Protein AF-A0A2G2DU56-F1 (afdb_monomer_lite)

Radius of gyration: 16.35 Å; chains: 1; bounding box: 42×26×46 Å

pLDDT: mean 90.59, std 5.83, range [60.22, 96.56]

Structure (mmCIF, N/CA/C/O backbone):
data_AF-A0A2G2DU56-F1
#
_entry.id   AF-A0A2G2DU56-F1
#
loop_
_atom_site.group_PDB
_atom_site.id
_atom_site.type_symbol
_atom_site.label_atom_id
_atom_site.label_alt_id
_atom_site.label_comp_id
_atom_site.label_asym_id
_atom_site.label_entity_id
_atom_site.label_seq_id
_atom_site.pdbx_PDB_ins_code
_atom_site.Cartn_x
_atom_site.Cartn_y
_atom_site.Cartn_z
_atom_site.occupancy
_atom_site.B_iso_or_equiv
_atom_site.auth_seq_id
_atom_site.auth_comp_id
_atom_site.auth_asym_id
_atom_site.auth_atom_id
_atom_site.pdbx_PDB_model_num
ATOM 1 N N . MET A 1 1 ? 5.662 -7.194 -0.596 1.00 60.22 1 MET A N 1
ATOM 2 C CA . MET A 1 1 ? 5.872 -5.749 -0.397 1.00 60.22 1 MET A CA 1
ATOM 3 C C . MET A 1 1 ? 5.052 -5.344 0.805 1.00 60.22 1 MET A C 1
ATOM 5 O O . MET A 1 1 ? 3.894 -5.734 0.885 1.00 60.22 1 MET A O 1
ATOM 9 N N . GLY A 1 2 ? 5.677 -4.682 1.765 1.00 66.31 2 GLY A N 1
ATOM 10 C CA . GLY A 1 2 ? 5.057 -4.193 2.993 1.00 66.31 2 GLY A CA 1
ATOM 11 C C . GLY A 1 2 ? 6.138 -3.700 3.949 1.00 66.31 2 GLY A C 1
ATOM 12 O O . GLY A 1 2 ? 7.321 -3.703 3.609 1.00 66.31 2 GLY A O 1
ATOM 13 N N . THR A 1 3 ? 5.773 -3.318 5.166 1.00 78.62 3 THR A N 1
ATOM 14 C CA . THR A 1 3 ? 6.715 -2.766 6.158 1.00 78.62 3 THR A CA 1
ATOM 15 C C . THR A 1 3 ? 8.018 -3.548 6.294 1.00 78.62 3 THR A C 1
ATOM 17 O O . THR A 1 3 ? 9.087 -2.957 6.367 1.00 78.62 3 THR A O 1
ATOM 20 N N . SER A 1 4 ? 7.956 -4.883 6.304 1.00 79.31 4 SER A N 1
ATOM 21 C CA . SER A 1 4 ? 9.130 -5.748 6.462 1.00 79.31 4 SER A CA 1
ATOM 22 C C . SER A 1 4 ? 10.143 -5.590 5.327 1.00 79.31 4 SER A C 1
ATOM 24 O O . SER A 1 4 ? 11.346 -5.609 5.587 1.00 79.31 4 SER A O 1
ATOM 26 N N . THR A 1 5 ? 9.688 -5.371 4.089 1.00 80.31 5 THR A N 1
ATOM 27 C CA . THR A 1 5 ? 10.582 -5.121 2.951 1.00 80.31 5 THR A CA 1
ATOM 28 C C . THR A 1 5 ? 11.218 -3.739 3.039 1.00 80.31 5 THR A C 1
ATOM 30 O O . THR A 1 5 ? 12.420 -3.624 2.815 1.00 80.31 5 THR A O 1
ATOM 33 N N . HIS A 1 6 ? 10.466 -2.715 3.455 1.00 83.19 6 HIS A N 1
ATOM 34 C CA . HIS A 1 6 ? 11.000 -1.356 3.624 1.00 83.19 6 HIS A CA 1
ATOM 35 C C . HIS A 1 6 ? 11.953 -1.242 4.820 1.00 83.19 6 HIS A C 1
ATOM 37 O O . HIS A 1 6 ? 13.003 -0.618 4.718 1.00 83.19 6 HIS A O 1
ATOM 43 N N . VAL A 1 7 ? 11.651 -1.908 5.938 1.00 83.19 7 VAL A N 1
ATOM 44 C CA . VAL A 1 7 ? 12.548 -1.975 7.102 1.00 83.19 7 VAL A CA 1
ATOM 45 C C . VAL A 1 7 ? 13.827 -2.722 6.741 1.00 83.19 7 VAL A C 1
ATOM 47 O O . VAL A 1 7 ? 14.916 -2.227 7.014 1.00 83.19 7 VAL A O 1
ATOM 50 N N . SER A 1 8 ? 13.719 -3.882 6.082 1.00 86.38 8 SER A N 1
ATOM 51 C CA . SER A 1 8 ? 14.896 -4.619 5.609 1.00 86.38 8 SER A CA 1
ATOM 52 C C . SER A 1 8 ? 15.743 -3.767 4.664 1.00 86.38 8 SER A C 1
ATOM 54 O O . SER A 1 8 ? 16.969 -3.785 4.760 1.00 86.38 8 SER A O 1
ATOM 56 N N . TRP A 1 9 ? 15.106 -3.001 3.778 1.00 86.62 9 TRP A N 1
ATOM 57 C CA . TRP A 1 9 ? 15.800 -2.085 2.885 1.00 86.62 9 TRP A CA 1
ATOM 58 C C . TRP A 1 9 ? 16.533 -0.979 3.647 1.00 86.62 9 TRP A C 1
ATOM 60 O O . TRP A 1 9 ? 17.735 -0.805 3.450 1.00 86.62 9 TRP A O 1
ATOM 70 N N . ALA A 1 10 ? 15.842 -0.275 4.545 1.00 86.19 10 ALA A N 1
ATOM 71 C CA . ALA A 1 10 ? 16.413 0.814 5.329 1.00 86.19 10 ALA A CA 1
ATOM 72 C C . ALA A 1 10 ? 17.589 0.339 6.198 1.00 86.19 10 ALA A C 1
ATOM 74 O O . ALA A 1 10 ? 18.592 1.039 6.312 1.00 86.19 10 ALA A O 1
ATOM 75 N N . VAL A 1 11 ? 17.510 -0.874 6.755 1.00 89.12 11 VAL A N 1
ATOM 76 C CA . VAL A 1 11 ? 18.605 -1.489 7.523 1.00 89.12 11 VAL A CA 1
ATOM 77 C C . VAL A 1 11 ? 19.813 -1.808 6.637 1.00 89.12 11 VAL A C 1
ATOM 79 O O . VAL A 1 11 ? 20.947 -1.598 7.058 1.00 89.12 11 VAL A O 1
ATOM 82 N N . GLN A 1 12 ? 19.597 -2.310 5.418 1.00 90.38 12 GLN A N 1
ATOM 83 C CA . GLN A 1 12 ? 20.685 -2.728 4.526 1.00 90.38 12 GLN A CA 1
ATOM 84 C C . GLN A 1 12 ? 21.332 -1.569 3.758 1.00 90.38 12 GLN A C 1
ATOM 86 O O . GLN A 1 12 ? 22.527 -1.610 3.468 1.00 90.38 12 GLN A O 1
ATOM 91 N N . ASN A 1 13 ? 20.550 -0.554 3.392 1.00 89.75 13 ASN A N 1
ATOM 92 C CA . ASN A 1 13 ? 20.958 0.482 2.440 1.00 89.75 13 ASN A CA 1
ATOM 93 C C . ASN A 1 13 ? 20.898 1.906 3.004 1.00 89.75 13 ASN A C 1
ATOM 95 O O . ASN A 1 13 ? 21.413 2.820 2.356 1.00 89.75 13 ASN A O 1
ATOM 99 N N . GLY A 1 14 ? 20.313 2.094 4.188 1.00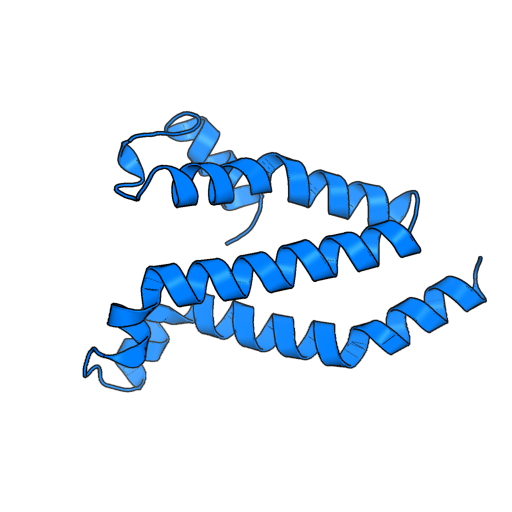 88.44 14 GLY A N 1
ATOM 100 C CA . GLY A 1 14 ? 20.034 3.402 4.773 1.00 88.44 14 GLY A CA 1
ATOM 101 C C . GLY A 1 14 ? 18.694 3.986 4.320 1.00 88.44 14 GLY A C 1
ATOM 102 O O . GLY A 1 14 ? 18.136 3.607 3.289 1.00 88.44 14 GLY A O 1
ATOM 103 N N . PHE A 1 15 ? 18.181 4.925 5.114 1.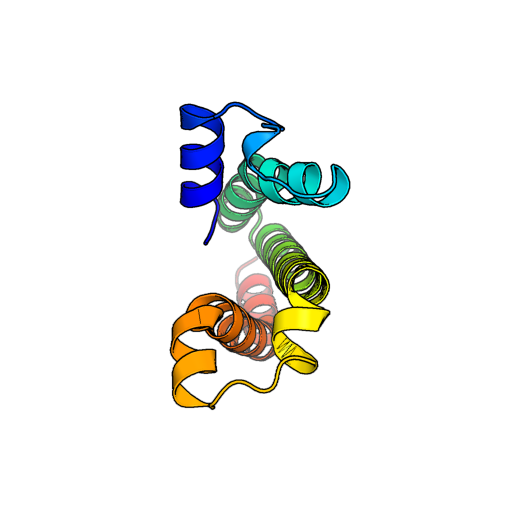00 90.12 15 PHE A N 1
ATOM 104 C CA . PHE A 1 15 ? 16.996 5.719 4.783 1.00 90.12 15 PHE A CA 1
ATOM 105 C C . PHE A 1 15 ? 17.326 6.688 3.638 1.00 90.12 15 PHE A C 1
ATOM 107 O O . PHE A 1 15 ? 18.409 7.275 3.625 1.00 90.12 15 PHE A O 1
ATOM 114 N N . LEU A 1 16 ? 16.413 6.853 2.684 1.00 88.56 16 LEU A N 1
ATOM 115 C CA . LEU A 1 16 ? 16.565 7.642 1.459 1.00 88.56 16 LEU A CA 1
ATOM 116 C C . LEU A 1 16 ? 17.830 7.285 0.672 1.00 88.56 16 LEU A C 1
ATOM 118 O O . LEU A 1 16 ? 18.511 8.150 0.127 1.00 88.56 16 LEU A O 1
ATOM 122 N N . SER A 1 17 ? 18.139 5.991 0.597 1.00 89.12 17 SER A N 1
ATOM 123 C CA . SER A 1 17 ? 19.296 5.508 -0.149 1.00 89.12 17 SER A CA 1
ATOM 124 C C . SER A 1 17 ? 19.164 5.787 -1.647 1.00 89.12 17 SER A C 1
ATOM 126 O O . SER A 1 17 ? 18.200 5.349 -2.275 1.00 89.12 17 SER A O 1
ATOM 128 N N . GLU A 1 18 ? 20.175 6.412 -2.256 1.00 86.62 18 GLU A N 1
ATOM 129 C CA . GLU A 1 18 ? 20.247 6.632 -3.714 1.00 86.62 18 GLU A CA 1
ATOM 130 C C . GLU A 1 18 ? 20.174 5.321 -4.521 1.00 86.62 18 GLU A C 1
ATOM 132 O O . GLU A 1 18 ? 19.803 5.315 -5.693 1.00 86.62 18 GLU A O 1
ATOM 137 N N . LYS A 1 19 ? 20.443 4.179 -3.873 1.00 87.06 19 LYS A N 1
ATOM 138 C CA . LYS A 1 19 ? 20.310 2.835 -4.452 1.00 87.06 19 LYS A CA 1
ATOM 139 C C . LYS A 1 19 ? 18.885 2.460 -4.859 1.00 87.06 19 LYS A C 1
ATOM 141 O O . LYS A 1 19 ? 18.724 1.484 -5.585 1.00 87.06 19 LYS A O 1
ATOM 146 N N . TYR A 1 20 ? 17.866 3.199 -4.412 1.00 82.38 20 TYR A N 1
ATOM 147 C CA . TYR A 1 20 ? 16.498 3.021 -4.905 1.00 82.38 20 TYR A CA 1
ATOM 148 C C . TYR A 1 20 ? 16.383 3.315 -6.406 1.00 82.38 20 TYR A C 1
ATOM 150 O O . TYR A 1 20 ? 15.464 2.808 -7.041 1.00 82.38 20 TYR A O 1
ATOM 158 N N . ASN A 1 21 ? 17.300 4.121 -6.964 1.00 88.00 21 ASN A N 1
ATOM 159 C CA . ASN A 1 21 ? 17.279 4.562 -8.359 1.00 88.00 21 ASN A CA 1
ATOM 160 C C . ASN A 1 21 ? 15.905 5.121 -8.781 1.00 88.00 21 ASN A C 1
ATOM 162 O O . ASN A 1 21 ? 15.404 4.851 -9.871 1.00 88.00 21 ASN A O 1
ATOM 166 N N . ALA A 1 22 ? 15.275 5.864 -7.870 1.00 87.75 22 ALA A N 1
ATOM 167 C CA . ALA A 1 22 ? 13.937 6.414 -8.018 1.00 87.75 22 ALA A CA 1
ATOM 168 C C . ALA A 1 22 ? 13.940 7.906 -7.647 1.00 87.75 22 ALA A C 1
ATOM 170 O O . ALA A 1 22 ? 14.828 8.358 -6.919 1.00 87.75 22 ALA A O 1
ATOM 171 N N . PRO A 1 23 ? 12.950 8.690 -8.107 1.00 90.56 23 PRO A N 1
ATOM 172 C CA . PRO A 1 23 ? 12.798 10.074 -7.677 1.00 90.56 23 PRO A CA 1
ATOM 173 C C . PRO A 1 23 ? 12.643 10.185 -6.154 1.00 90.56 23 PRO A C 1
ATOM 175 O O . PRO A 1 23 ? 12.038 9.323 -5.512 1.00 90.56 23 PRO A O 1
ATOM 178 N N . LEU A 1 24 ? 13.111 11.299 -5.579 1.00 89.94 24 LEU A N 1
ATOM 179 C CA . LEU A 1 24 ? 13.067 11.547 -4.132 1.00 89.94 24 LEU A CA 1
ATOM 180 C C . LEU A 1 24 ? 11.656 11.394 -3.536 1.00 89.94 24 LEU A C 1
ATOM 182 O O . LEU A 1 24 ? 11.511 10.900 -2.421 1.00 89.94 24 LEU A O 1
ATOM 186 N N . SER A 1 25 ? 10.615 11.785 -4.278 1.00 89.19 25 SER A N 1
ATOM 187 C CA . SER A 1 25 ? 9.214 11.630 -3.862 1.00 89.19 25 SER A CA 1
ATOM 188 C C . SER A 1 25 ? 8.844 10.183 -3.545 1.00 89.19 25 SER A C 1
ATOM 190 O O . SER A 1 25 ? 8.098 9.931 -2.602 1.00 89.19 25 SER A O 1
ATOM 192 N N . ASN A 1 26 ? 9.381 9.238 -4.312 1.00 90.56 26 ASN A N 1
ATOM 193 C CA . ASN A 1 26 ? 9.046 7.823 -4.209 1.00 90.56 26 ASN A CA 1
ATOM 194 C C . ASN A 1 26 ? 9.840 7.175 -3.085 1.00 90.56 26 ASN A C 1
ATOM 196 O O . ASN A 1 26 ? 9.289 6.427 -2.286 1.00 90.56 26 ASN A O 1
ATOM 200 N N . MET A 1 27 ? 11.111 7.559 -2.957 1.00 91.25 27 MET A N 1
ATOM 201 C CA . MET A 1 27 ? 11.950 7.168 -1.828 1.00 91.25 27 MET A CA 1
ATOM 202 C C . MET A 1 27 ? 11.323 7.611 -0.503 1.00 91.25 27 MET A C 1
ATOM 204 O O . MET A 1 27 ? 11.181 6.802 0.408 1.00 91.25 27 MET A O 1
ATOM 208 N N . LEU A 1 28 ? 10.878 8.872 -0.417 1.00 92.88 28 LEU A N 1
ATOM 209 C CA . LEU A 1 28 ? 10.173 9.401 0.755 1.00 92.88 28 LEU A CA 1
ATOM 210 C C . LEU A 1 28 ? 8.885 8.633 1.042 1.00 92.88 28 LEU A C 1
ATOM 212 O O . LEU A 1 28 ? 8.608 8.325 2.200 1.00 92.88 28 LEU A O 1
ATOM 216 N N . PHE A 1 29 ? 8.104 8.324 0.006 1.00 92.62 29 PHE A N 1
ATOM 217 C CA . PHE A 1 29 ? 6.878 7.556 0.163 1.00 92.62 29 PHE A CA 1
ATOM 218 C C . PHE A 1 29 ? 7.160 6.156 0.724 1.00 92.62 29 PHE A C 1
ATOM 220 O O . PHE A 1 29 ? 6.644 5.818 1.790 1.00 92.62 29 PHE A O 1
ATOM 227 N N . TRP A 1 30 ? 8.022 5.375 0.073 1.00 92.06 30 TRP A N 1
ATOM 228 C CA . TRP A 1 30 ? 8.350 4.007 0.486 1.00 92.06 30 TRP A CA 1
ATOM 229 C C . TRP A 1 30 ? 8.944 3.938 1.886 1.00 92.06 30 TRP A C 1
ATOM 231 O O . TRP A 1 30 ? 8.545 3.107 2.700 1.00 92.06 30 TRP A O 1
ATOM 241 N N . ASP A 1 31 ? 9.853 4.848 2.206 1.00 92.69 31 ASP A N 1
ATOM 242 C CA . ASP A 1 31 ? 10.466 4.873 3.521 1.00 92.69 31 ASP A CA 1
ATOM 243 C C . ASP A 1 31 ? 9.487 5.349 4.605 1.00 92.69 31 ASP A C 1
ATOM 245 O O . ASP A 1 31 ? 9.551 4.869 5.738 1.00 92.69 31 ASP A O 1
ATOM 249 N N . SER A 1 32 ? 8.508 6.204 4.285 1.00 93.69 32 SER A N 1
ATOM 250 C CA . SER A 1 32 ? 7.451 6.579 5.239 1.00 93.69 32 SER A CA 1
ATOM 251 C C . SER A 1 32 ? 6.586 5.388 5.678 1.00 93.69 32 SER A C 1
ATOM 253 O O . SER A 1 32 ? 6.123 5.357 6.824 1.00 93.69 32 SER A O 1
ATOM 255 N N . LEU A 1 33 ? 6.427 4.366 4.826 1.00 93.19 33 LEU A N 1
ATOM 256 C CA . LEU A 1 33 ? 5.665 3.151 5.146 1.00 93.19 33 LEU A CA 1
ATOM 257 C C . LEU A 1 33 ? 6.292 2.350 6.294 1.00 93.19 33 LEU A C 1
ATOM 259 O O . LEU A 1 33 ? 5.572 1.671 7.025 1.00 93.19 33 LEU A O 1
ATOM 263 N N . THR A 1 34 ? 7.601 2.501 6.541 1.00 92.56 34 THR A N 1
ATOM 264 C CA . THR A 1 34 ? 8.266 1.903 7.716 1.00 92.56 34 THR A CA 1
ATOM 265 C C . THR A 1 34 ? 7.673 2.379 9.044 1.00 92.56 34 THR A C 1
ATOM 267 O O . THR A 1 34 ? 7.739 1.653 10.034 1.00 92.56 34 THR A O 1
ATOM 270 N N . PHE A 1 35 ? 7.049 3.561 9.062 1.00 93.50 35 PHE A N 1
ATOM 271 C CA . PHE A 1 35 ? 6.397 4.137 10.238 1.00 93.50 35 PHE A CA 1
ATOM 272 C C . PHE A 1 35 ? 4.871 4.068 10.160 1.00 93.50 35 PHE A C 1
ATOM 274 O O . PHE A 1 35 ? 4.216 3.786 11.166 1.00 93.50 35 PHE A O 1
ATOM 281 N N . LEU A 1 36 ? 4.297 4.322 8.980 1.00 94.50 36 LEU A N 1
ATOM 282 C CA . LEU A 1 36 ? 2.846 4.371 8.798 1.00 94.50 36 LEU A CA 1
ATOM 283 C C . LEU A 1 36 ? 2.190 3.002 8.994 1.00 94.50 36 LEU A C 1
ATOM 285 O O . LEU A 1 36 ? 1.146 2.924 9.644 1.00 94.50 36 LEU A O 1
ATOM 289 N N . ASP A 1 37 ? 2.808 1.926 8.505 1.00 93.44 37 ASP A N 1
ATOM 290 C CA . ASP A 1 37 ? 2.225 0.592 8.622 1.00 93.44 37 ASP A CA 1
ATOM 291 C C . ASP A 1 37 ? 2.197 0.081 10.076 1.00 93.44 37 ASP A C 1
ATOM 293 O O . ASP A 1 37 ? 1.125 -0.349 10.520 1.00 93.44 37 ASP A O 1
ATOM 297 N N . PRO A 1 38 ? 3.289 0.149 10.880 1.00 93.94 38 PRO A N 1
ATOM 298 C CA . PRO A 1 38 ? 3.215 -0.212 12.295 1.00 93.94 38 PRO A CA 1
ATOM 299 C C . PRO A 1 38 ? 2.234 0.663 13.064 1.00 93.94 38 PRO A C 1
ATOM 301 O O . PRO A 1 38 ? 1.522 0.164 13.932 1.00 93.94 38 PRO A O 1
ATOM 304 N N . LEU A 1 39 ? 2.157 1.957 12.738 1.00 95.31 39 LEU A N 1
ATOM 305 C CA . LEU A 1 39 ? 1.194 2.860 13.357 1.00 95.31 39 LEU A CA 1
ATOM 306 C C . LEU A 1 39 ? -0.246 2.417 13.070 1.00 95.31 39 LEU A C 1
ATOM 308 O O . LEU A 1 39 ? -1.061 2.355 13.992 1.00 95.31 39 LEU A O 1
ATOM 312 N N . ALA A 1 40 ? -0.560 2.068 11.821 1.00 95.44 40 ALA A N 1
ATOM 313 C CA . ALA A 1 40 ? -1.866 1.537 11.450 1.00 95.44 40 ALA A CA 1
ATOM 314 C C . ALA A 1 40 ? -2.163 0.215 12.167 1.00 95.44 40 ALA A C 1
ATOM 316 O O . ALA A 1 40 ? -3.245 0.064 12.735 1.00 95.44 40 ALA A O 1
ATOM 317 N N . ALA A 1 41 ? -1.189 -0.696 12.232 1.00 94.75 41 ALA A N 1
ATOM 318 C CA . ALA A 1 41 ? -1.312 -1.953 12.963 1.00 94.75 41 ALA A CA 1
ATOM 319 C C . ALA A 1 41 ? -1.590 -1.729 14.459 1.00 94.75 41 ALA A C 1
ATOM 321 O O . ALA A 1 41 ? -2.524 -2.310 15.002 1.00 94.75 41 ALA A O 1
ATOM 322 N N . ILE A 1 42 ? -0.850 -0.836 15.121 1.00 96.38 42 ILE A N 1
ATOM 323 C CA . ILE A 1 42 ? -1.068 -0.476 16.531 1.00 96.38 42 ILE A CA 1
ATOM 324 C C . ILE A 1 42 ? -2.467 0.125 16.725 1.00 96.38 42 ILE A C 1
ATOM 326 O O . ILE A 1 42 ? -3.185 -0.240 17.660 1.00 96.38 42 ILE A O 1
ATOM 330 N N . LEU A 1 43 ? -2.892 1.023 15.832 1.00 95.81 43 LEU A N 1
ATOM 331 C CA . LEU A 1 43 ? -4.213 1.645 15.901 1.00 95.81 43 LEU A CA 1
ATOM 332 C C . LEU A 1 43 ? -5.351 0.646 15.688 1.00 95.81 43 LEU A C 1
ATOM 334 O O . LEU A 1 43 ? -6.410 0.842 16.277 1.00 95.81 43 LEU A O 1
ATOM 338 N N . LEU A 1 44 ? -5.160 -0.430 14.920 1.00 94.81 44 LEU A N 1
ATOM 339 C CA . LEU A 1 44 ? -6.171 -1.486 14.793 1.00 94.81 44 LEU A CA 1
ATOM 340 C C . LEU A 1 44 ? -6.496 -2.141 16.142 1.00 94.81 44 LEU A C 1
ATOM 342 O O . LEU A 1 44 ? -7.653 -2.487 16.369 1.00 94.81 44 LEU A O 1
ATOM 346 N N . PHE A 1 45 ? -5.521 -2.250 17.050 1.00 94.44 45 PHE A N 1
ATOM 347 C CA . PHE A 1 45 ? -5.736 -2.788 18.396 1.00 94.44 45 PHE A CA 1
ATOM 348 C C . PHE A 1 45 ? -6.238 -1.732 19.384 1.00 94.44 45 PHE A C 1
ATOM 350 O O . PHE A 1 45 ? -7.159 -1.995 20.151 1.00 94.44 45 PHE A O 1
ATOM 357 N N . LEU A 1 46 ? -5.644 -0.533 19.378 1.00 95.94 46 LEU A N 1
ATOM 358 C CA . LEU A 1 46 ? -5.938 0.493 20.387 1.00 95.94 46 LEU A CA 1
ATOM 359 C C . LEU A 1 46 ?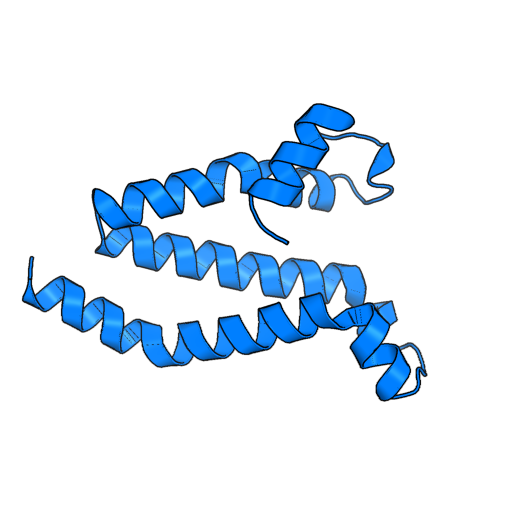 -7.187 1.323 20.070 1.00 95.94 46 LEU A C 1
ATOM 361 O O . LEU A 1 46 ? -7.901 1.750 20.976 1.00 95.94 46 LEU A O 1
ATOM 365 N N . ARG A 1 47 ? -7.427 1.616 18.789 1.00 94.56 47 ARG A N 1
ATOM 366 C CA . ARG A 1 47 ? -8.538 2.447 18.296 1.00 94.56 47 ARG A CA 1
ATOM 367 C C . ARG A 1 47 ? -9.047 1.890 16.961 1.00 94.56 47 ARG A C 1
ATOM 369 O O . ARG A 1 47 ? -8.823 2.519 15.922 1.00 94.56 47 ARG A O 1
ATOM 376 N N . PRO A 1 48 ? -9.764 0.748 16.968 1.00 92.50 48 PRO A N 1
ATOM 377 C CA . PRO A 1 48 ? -10.048 -0.044 15.767 1.00 92.50 48 PRO A CA 1
ATOM 378 C C . PRO A 1 48 ? -10.640 0.755 14.604 1.00 92.50 48 PRO A C 1
ATOM 380 O O . PRO A 1 48 ? -10.243 0.580 13.456 1.00 92.50 48 PRO A O 1
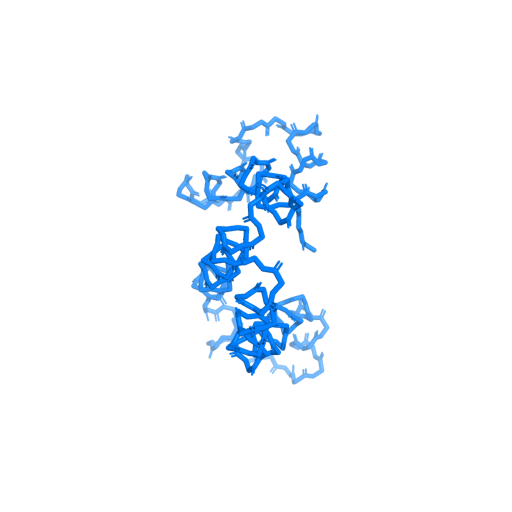ATOM 383 N N . LYS A 1 49 ? -11.551 1.694 14.893 1.00 94.25 49 LYS A N 1
ATOM 384 C CA . LYS A 1 49 ? -12.157 2.568 13.879 1.00 94.25 49 LYS A CA 1
ATOM 385 C C . LYS A 1 49 ? -11.120 3.437 13.164 1.00 94.25 49 LYS A C 1
ATOM 387 O O . LYS A 1 49 ? -11.126 3.518 11.940 1.00 94.25 49 LYS A O 1
ATOM 392 N N . THR A 1 50 ? -10.234 4.077 13.924 1.00 94.62 50 THR A N 1
ATOM 393 C CA . THR A 1 50 ? -9.145 4.896 13.380 1.00 94.62 50 THR A CA 1
ATOM 394 C C . THR A 1 50 ? -8.126 4.027 12.653 1.00 94.62 50 THR A C 1
ATOM 396 O O . THR A 1 50 ? -7.706 4.399 11.563 1.00 94.62 50 THR A O 1
ATOM 399 N N . GLY A 1 51 ? -7.784 2.862 13.212 1.00 94.88 51 GLY A N 1
ATOM 400 C CA . GLY A 1 51 ? -6.888 1.896 12.576 1.00 94.88 51 GLY A CA 1
ATOM 401 C C . GLY A 1 51 ? -7.385 1.476 11.197 1.00 94.88 51 GLY A C 1
ATOM 402 O O . GLY A 1 51 ? -6.672 1.649 10.219 1.00 94.88 51 GLY A O 1
ATOM 403 N N . VAL A 1 52 ? -8.645 1.041 11.089 1.00 94.75 52 VAL A N 1
ATOM 404 C CA . VAL A 1 52 ? -9.243 0.609 9.814 1.00 94.75 52 VAL A CA 1
ATOM 405 C C . VAL A 1 52 ? -9.283 1.737 8.779 1.00 94.75 52 VAL A C 1
ATOM 407 O O . VAL A 1 52 ? -9.018 1.495 7.602 1.00 94.75 52 VAL A O 1
ATOM 410 N N . ILE A 1 53 ? -9.587 2.970 9.194 1.00 95.50 53 ILE A N 1
ATOM 411 C CA . ILE A 1 53 ? -9.568 4.130 8.290 1.00 95.50 53 ILE A CA 1
ATOM 412 C C . ILE A 1 53 ? -8.142 4.416 7.805 1.00 95.50 53 ILE A C 1
ATOM 414 O O . ILE A 1 53 ? -7.943 4.607 6.608 1.00 95.50 53 ILE A O 1
ATOM 418 N N . LEU A 1 54 ? -7.152 4.417 8.702 1.00 95.75 54 LEU A N 1
ATOM 419 C CA . LEU A 1 54 ? -5.759 4.667 8.331 1.00 95.75 54 LEU A CA 1
ATOM 420 C C . LEU A 1 54 ? -5.215 3.570 7.409 1.00 95.75 54 LEU A C 1
ATOM 422 O O . LEU A 1 54 ? -4.601 3.889 6.396 1.00 95.75 54 LEU A O 1
ATOM 426 N N . THR A 1 55 ? -5.493 2.297 7.704 1.00 95.19 55 THR A N 1
ATOM 427 C CA . THR A 1 55 ? -5.124 1.169 6.837 1.00 95.19 55 THR A CA 1
ATOM 428 C C . THR A 1 55 ? -5.712 1.325 5.438 1.00 95.19 55 THR A C 1
ATOM 430 O O . THR A 1 55 ? -5.003 1.108 4.460 1.00 95.19 55 THR A O 1
ATOM 433 N N . LEU A 1 56 ? -6.981 1.737 5.320 1.00 96.06 56 LEU A N 1
ATOM 434 C CA . LEU A 1 56 ? -7.591 1.994 4.015 1.00 96.06 56 LEU A CA 1
ATOM 435 C C . LEU A 1 56 ? -6.864 3.116 3.262 1.00 96.06 56 LEU A C 1
ATOM 437 O O . LEU A 1 56 ? -6.613 2.977 2.069 1.00 96.06 56 LEU A O 1
ATOM 441 N N . ILE A 1 57 ? -6.532 4.214 3.945 1.00 96.56 57 ILE A N 1
ATOM 442 C CA . ILE A 1 57 ? -5.823 5.345 3.334 1.00 96.56 57 ILE A CA 1
ATOM 443 C C . ILE A 1 57 ? -4.454 4.899 2.818 1.00 96.56 57 ILE A C 1
ATOM 445 O O . ILE A 1 57 ? -4.156 5.132 1.650 1.00 96.56 57 ILE A O 1
ATOM 449 N N . ILE A 1 58 ? -3.655 4.230 3.654 1.00 95.88 58 ILE A N 1
ATOM 450 C CA . ILE A 1 58 ? -2.324 3.738 3.270 1.00 95.88 58 ILE A CA 1
ATOM 451 C C . ILE A 1 58 ? -2.432 2.815 2.057 1.00 95.88 58 ILE A C 1
ATOM 453 O O . ILE A 1 58 ? -1.738 3.029 1.071 1.00 95.88 58 ILE A O 1
ATOM 457 N N . LEU A 1 59 ? -3.351 1.847 2.095 1.00 95.44 59 LEU A N 1
ATOM 458 C CA . LEU A 1 59 ? -3.562 0.894 1.007 1.00 95.44 59 LEU A CA 1
ATOM 459 C C . LEU A 1 59 ? -3.914 1.582 -0.317 1.00 95.44 59 LEU A C 1
ATOM 461 O O . LEU A 1 59 ? -3.344 1.256 -1.353 1.00 95.44 59 LEU A O 1
ATOM 465 N N . VAL A 1 60 ? -4.866 2.519 -0.298 1.00 95.56 60 VAL A N 1
ATOM 466 C CA . VAL A 1 60 ? -5.297 3.227 -1.512 1.00 95.56 60 VAL A CA 1
ATOM 467 C C . VAL A 1 60 ? -4.154 4.061 -2.082 1.00 95.56 60 VAL A C 1
ATOM 469 O O . VAL A 1 60 ? -3.928 4.035 -3.290 1.00 95.56 60 VAL A O 1
ATOM 472 N N . VAL A 1 61 ? -3.421 4.777 -1.226 1.00 95.62 61 VAL A N 1
ATOM 473 C CA . VAL A 1 61 ? -2.287 5.598 -1.661 1.00 95.62 61 VAL A CA 1
ATOM 474 C C . VAL A 1 61 ? -1.157 4.722 -2.203 1.00 95.62 61 VAL A C 1
ATOM 476 O O . VAL A 1 61 ? -0.623 5.054 -3.254 1.00 95.62 61 VAL A O 1
ATOM 479 N N . ASP A 1 62 ? -0.837 3.596 -1.560 1.00 94.44 62 ASP A N 1
ATOM 480 C CA . ASP A 1 62 ? 0.203 2.660 -2.010 1.00 94.44 62 ASP A CA 1
ATOM 481 C C . ASP A 1 62 ? -0.108 2.073 -3.390 1.00 94.44 62 ASP A C 1
ATOM 483 O O . ASP A 1 62 ? 0.720 2.140 -4.298 1.00 94.44 62 ASP A O 1
ATOM 487 N N . VAL A 1 63 ? -1.336 1.591 -3.601 1.00 94.81 63 VAL A N 1
ATOM 488 C CA . VAL A 1 63 ? -1.761 1.049 -4.902 1.00 94.81 63 VAL A CA 1
ATOM 489 C C . VAL A 1 63 ? -1.665 2.109 -5.994 1.00 94.81 63 VAL A C 1
ATOM 491 O O . VAL A 1 63 ? -1.150 1.821 -7.075 1.00 94.81 63 VAL A O 1
ATOM 494 N N . ILE A 1 64 ? -2.146 3.328 -5.729 1.00 94.81 64 ILE A N 1
ATOM 495 C CA . ILE A 1 64 ? -2.083 4.430 -6.695 1.00 94.81 64 ILE A CA 1
ATOM 496 C C . ILE A 1 64 ? -0.627 4.800 -6.979 1.00 94.81 64 ILE A C 1
ATOM 498 O O . ILE A 1 64 ? -0.247 4.899 -8.141 1.00 94.81 64 ILE A O 1
ATOM 502 N N . HIS A 1 65 ? 0.192 4.976 -5.942 1.00 94.12 65 HIS A N 1
ATOM 503 C CA . HIS A 1 65 ? 1.586 5.384 -6.082 1.00 94.12 65 HIS A CA 1
ATOM 504 C C . HIS A 1 65 ? 2.389 4.362 -6.890 1.00 94.12 65 HIS A C 1
ATOM 506 O O . HIS A 1 65 ? 3.086 4.740 -7.829 1.00 94.12 65 HIS A O 1
ATOM 512 N N . ASN A 1 66 ? 2.230 3.069 -6.597 1.00 92.88 66 ASN A N 1
ATOM 513 C CA . ASN A 1 66 ? 2.934 2.012 -7.318 1.00 92.88 66 ASN A CA 1
ATOM 514 C C . ASN A 1 66 ? 2.437 1.874 -8.767 1.00 92.88 66 ASN A C 1
ATOM 516 O O . ASN A 1 66 ? 3.249 1.689 -9.667 1.00 92.88 66 ASN A O 1
ATOM 520 N N . ASN A 1 67 ? 1.132 2.031 -9.029 1.00 92.12 67 ASN A N 1
ATOM 521 C CA . ASN A 1 67 ? 0.608 2.031 -10.404 1.00 92.12 67 ASN A CA 1
ATOM 522 C C . ASN A 1 67 ? 1.091 3.231 -11.223 1.00 92.12 67 ASN A C 1
ATOM 524 O O . ASN A 1 67 ? 1.301 3.096 -12.423 1.00 92.12 67 ASN A O 1
ATOM 528 N N . LEU A 1 68 ? 1.244 4.398 -10.593 1.00 92.06 68 LEU A N 1
ATOM 529 C CA . LEU A 1 68 ? 1.787 5.585 -11.250 1.00 92.06 68 LEU A CA 1
ATOM 530 C C . LEU A 1 68 ? 3.288 5.452 -11.504 1.00 92.06 68 LEU A C 1
ATOM 532 O O . LEU A 1 68 ? 3.754 5.868 -12.558 1.00 92.06 68 LEU A O 1
ATOM 536 N N . PHE A 1 69 ? 4.035 4.876 -10.560 1.00 90.88 69 PHE A N 1
ATOM 537 C CA . PHE A 1 69 ? 5.469 4.659 -10.729 1.00 90.88 69 PHE A CA 1
ATOM 538 C C . PHE A 1 69 ? 5.773 3.687 -11.870 1.00 90.88 69 PHE A C 1
ATOM 540 O O . PHE A 1 69 ? 6.692 3.949 -12.632 1.00 90.88 69 PHE A O 1
ATOM 547 N N . TYR A 1 70 ? 4.978 2.621 -12.007 1.00 89.31 70 TYR A N 1
ATOM 548 C CA . TYR A 1 70 ? 5.135 1.614 -13.060 1.00 89.31 70 TYR A CA 1
ATOM 549 C C . TYR A 1 70 ? 4.209 1.835 -14.269 1.00 89.31 70 TYR A C 1
ATOM 551 O O . TYR A 1 70 ? 3.854 0.883 -14.964 1.00 89.31 70 TYR A O 1
ATOM 559 N N . PHE A 1 71 ? 3.712 3.056 -14.491 1.00 89.81 71 PHE A N 1
ATOM 560 C CA . PHE A 1 71 ? 2.651 3.289 -15.477 1.00 89.81 71 PHE A CA 1
ATOM 561 C C . PHE A 1 71 ? 3.082 2.903 -16.897 1.00 89.81 71 PHE A C 1
ATOM 563 O O . PHE A 1 71 ? 2.358 2.194 -17.604 1.00 89.81 71 PHE A O 1
ATOM 570 N N . ASP A 1 72 ? 4.271 3.343 -17.306 1.00 87.19 72 ASP A N 1
ATOM 571 C CA . ASP A 1 72 ? 4.783 3.069 -18.643 1.00 87.19 72 ASP A CA 1
ATOM 572 C C . ASP A 1 72 ? 5.026 1.564 -18.822 1.00 87.19 72 ASP A C 1
ATOM 574 O O . ASP A 1 72 ? 4.606 0.974 -19.823 1.00 87.19 72 ASP A O 1
ATOM 578 N N . GLU A 1 73 ? 5.608 0.904 -17.824 1.00 87.56 73 GLU A N 1
ATOM 579 C CA . GLU A 1 73 ? 5.881 -0.528 -17.849 1.00 87.56 73 GLU A CA 1
ATOM 580 C C . GLU A 1 73 ? 4.609 -1.384 -17.866 1.00 87.56 73 GLU A C 1
ATOM 582 O O . GLU A 1 73 ? 4.549 -2.375 -18.595 1.00 87.56 73 GLU A O 1
ATOM 587 N N . LEU A 1 74 ? 3.586 -1.001 -17.097 1.00 86.62 74 LEU A N 1
ATOM 588 C CA . LEU A 1 74 ? 2.352 -1.774 -16.947 1.00 86.62 74 LEU A CA 1
ATOM 589 C C . LEU A 1 74 ? 1.404 -1.624 -18.135 1.00 86.62 74 LEU A C 1
ATOM 591 O O . LEU A 1 74 ? 0.738 -2.598 -18.486 1.00 86.62 74 LEU A O 1
ATOM 595 N N . TYR A 1 75 ? 1.301 -0.421 -18.711 1.00 84.06 75 TYR A N 1
ATOM 596 C CA . TYR A 1 75 ? 0.220 -0.078 -19.644 1.00 84.06 75 TYR A CA 1
ATOM 597 C C . TYR A 1 75 ? 0.685 0.254 -21.061 1.00 84.06 75 TYR A C 1
ATOM 599 O O . TYR A 1 75 ? -0.129 0.201 -21.984 1.00 84.06 75 TYR A O 1
ATOM 607 N N . THR A 1 76 ? 1.958 0.603 -21.260 1.00 85.44 76 THR A N 1
ATOM 608 C CA . THR A 1 76 ? 2.462 1.015 -22.585 1.00 85.44 76 THR A CA 1
ATOM 609 C C . THR A 1 76 ? 3.386 -0.018 -23.223 1.00 85.44 76 THR A C 1
ATOM 611 O O . THR A 1 76 ? 3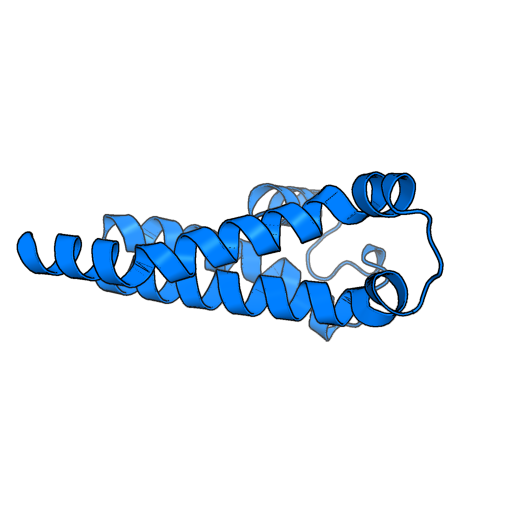.521 -0.064 -24.449 1.00 85.44 76 THR A O 1
ATOM 614 N N . ARG A 1 77 ? 3.992 -0.894 -22.416 1.00 85.00 77 ARG A N 1
ATOM 615 C CA . ARG A 1 77 ? 4.881 -1.951 -22.892 1.00 85.00 77 ARG A CA 1
ATOM 616 C C . ARG A 1 77 ? 4.075 -3.137 -23.429 1.00 85.00 77 ARG A C 1
ATOM 618 O O . ARG A 1 77 ? 3.235 -3.701 -22.736 1.00 85.00 77 ARG A O 1
ATOM 625 N N . ASN A 1 78 ? 4.371 -3.562 -24.657 1.00 81.25 78 ASN A N 1
ATOM 626 C CA . ASN A 1 78 ? 3.796 -4.780 -25.235 1.00 81.25 78 ASN A CA 1
ATOM 627 C C . ASN A 1 78 ? 4.527 -6.018 -24.693 1.00 81.25 78 ASN A C 1
ATOM 629 O O . ASN A 1 78 ? 5.468 -6.513 -25.314 1.00 81.25 78 ASN A O 1
ATOM 633 N N . LEU A 1 79 ? 4.103 -6.491 -23.523 1.00 85.19 79 LEU A N 1
ATOM 634 C CA . LEU A 1 79 ? 4.506 -7.776 -22.951 1.00 85.19 79 LEU A CA 1
ATOM 635 C C . LEU A 1 79 ? 3.419 -8.829 -23.197 1.00 85.19 79 LEU A C 1
ATOM 637 O O . LEU A 1 79 ? 2.229 -8.512 -23.263 1.00 85.19 79 LEU A O 1
ATOM 641 N N . GLY A 1 80 ? 3.821 -10.096 -23.324 1.00 88.88 80 GLY A N 1
ATOM 642 C CA . GLY A 1 80 ? 2.874 -11.207 -23.284 1.00 88.88 80 GLY A CA 1
ATOM 643 C C . GLY A 1 80 ? 2.191 -11.274 -21.915 1.00 88.88 80 GLY A C 1
ATOM 644 O O . GLY A 1 80 ? 2.784 -10.910 -20.904 1.00 88.88 80 GLY A O 1
ATOM 645 N N . PHE A 1 81 ? 0.945 -11.755 -21.856 1.00 86.56 81 PHE A N 1
ATOM 646 C CA . PHE A 1 81 ? 0.198 -11.816 -20.591 1.00 86.56 81 PHE A CA 1
ATOM 647 C C . PHE A 1 81 ? 0.913 -12.649 -19.514 1.00 86.56 81 PHE A C 1
ATOM 649 O O . PHE A 1 81 ? 0.920 -12.261 -18.351 1.00 86.56 81 PHE A O 1
ATOM 656 N N . ALA A 1 82 ? 1.529 -13.774 -19.896 1.00 90.88 82 ALA A N 1
ATOM 657 C CA . ALA A 1 82 ? 2.272 -14.620 -18.962 1.00 90.88 82 ALA A CA 1
ATOM 658 C C . ALA A 1 82 ? 3.482 -13.882 -18.367 1.00 90.88 82 ALA A C 1
ATOM 660 O O . ALA A 1 82 ? 3.625 -13.848 -17.148 1.00 90.88 82 ALA A O 1
ATOM 661 N N . ASP A 1 83 ? 4.275 -13.224 -19.217 1.00 91.06 83 ASP A N 1
ATOM 662 C CA . ASP A 1 83 ? 5.454 -12.459 -18.799 1.00 91.06 83 ASP A CA 1
ATOM 663 C C . ASP A 1 83 ? 5.057 -11.261 -17.926 1.00 91.06 83 ASP A C 1
ATOM 665 O O . ASP A 1 83 ? 5.672 -11.003 -16.896 1.00 91.06 83 ASP A O 1
ATOM 669 N N . TRP A 1 84 ? 3.972 -10.567 -18.287 1.00 90.56 84 TRP A N 1
ATOM 670 C CA . TRP A 1 84 ? 3.435 -9.461 -17.495 1.00 90.56 84 TRP A CA 1
ATOM 671 C C . TRP A 1 84 ? 3.004 -9.921 -16.101 1.00 90.56 84 TRP A C 1
ATOM 673 O O . TRP A 1 84 ? 3.294 -9.254 -15.108 1.00 90.56 84 TRP A O 1
ATOM 683 N N . VAL A 1 85 ? 2.323 -11.069 -16.006 1.00 88.94 85 VAL A N 1
ATOM 684 C CA . VAL A 1 85 ? 1.915 -11.628 -14.712 1.00 88.94 85 VAL A CA 1
ATOM 685 C C . VAL A 1 85 ? 3.138 -12.018 -13.894 1.00 88.94 85 VAL A C 1
ATOM 687 O O . VAL A 1 85 ? 3.154 -11.728 -12.706 1.00 88.94 85 VAL A O 1
ATOM 690 N N . GLU A 1 86 ? 4.153 -12.641 -14.489 1.00 90.25 86 GLU A N 1
ATOM 691 C CA . GLU A 1 86 ? 5.373 -13.028 -13.775 1.00 90.25 86 GLU A CA 1
ATOM 692 C C . GLU A 1 86 ? 6.165 -11.812 -13.272 1.00 90.25 86 GLU A C 1
ATOM 694 O O . GLU A 1 86 ? 6.599 -11.796 -12.120 1.00 90.25 86 GLU A O 1
ATOM 699 N N . GLU A 1 87 ? 6.298 -10.765 -14.087 1.00 89.88 87 GLU A N 1
ATOM 700 C CA . GLU A 1 87 ? 7.058 -9.556 -13.748 1.00 89.88 87 GLU A CA 1
ATOM 701 C C . GLU A 1 87 ? 6.313 -8.675 -12.726 1.00 89.88 87 GLU A C 1
ATOM 703 O O . GLU A 1 87 ? 6.916 -8.170 -11.776 1.00 89.88 87 GLU A O 1
ATOM 708 N N . TYR A 1 88 ? 4.986 -8.547 -12.853 1.00 90.31 88 TYR A N 1
ATOM 709 C CA . TYR A 1 88 ? 4.169 -7.613 -12.064 1.00 90.31 88 TYR A CA 1
ATOM 710 C C . TYR A 1 88 ? 3.158 -8.290 -11.125 1.00 90.31 88 TYR A C 1
ATOM 712 O O . TYR A 1 88 ? 2.210 -7.643 -10.661 1.00 90.31 88 TYR A O 1
ATOM 720 N N . TRP A 1 89 ? 3.360 -9.565 -10.765 1.00 90.19 89 TRP A N 1
ATOM 721 C CA . TRP A 1 89 ? 2.445 -10.315 -9.884 1.00 90.19 89 TRP A CA 1
ATOM 722 C C . TRP A 1 89 ? 2.154 -9.593 -8.560 1.00 90.19 89 TRP A C 1
ATOM 724 O O . TRP A 1 89 ? 1.057 -9.702 -8.009 1.00 90.19 89 TRP A O 1
ATOM 734 N N . MET A 1 90 ? 3.123 -8.830 -8.044 1.00 90.06 90 MET A N 1
ATOM 735 C CA . MET A 1 90 ? 2.979 -8.081 -6.795 1.00 90.06 90 MET A CA 1
ATOM 736 C C . MET A 1 90 ? 2.000 -6.911 -6.931 1.00 90.06 90 MET A C 1
ATOM 738 O O . MET A 1 90 ? 1.187 -6.702 -6.030 1.00 90.06 90 MET A O 1
ATOM 742 N N . ILE A 1 91 ? 2.034 -6.189 -8.056 1.00 91.25 91 ILE A N 1
ATOM 743 C CA . ILE A 1 91 ? 1.088 -5.104 -8.359 1.00 91.25 91 ILE A CA 1
ATOM 744 C C . ILE A 1 91 ? -0.317 -5.681 -8.525 1.00 91.25 91 ILE A C 1
ATOM 746 O O . ILE A 1 91 ? -1.279 -5.168 -7.949 1.00 91.25 91 ILE A O 1
ATOM 750 N N . LEU A 1 92 ? -0.435 -6.805 -9.237 1.00 90.81 92 LEU A N 1
ATOM 751 C CA . LEU A 1 92 ? -1.703 -7.518 -9.370 1.00 90.81 92 LEU A CA 1
ATOM 752 C C . LEU A 1 92 ? -2.262 -7.924 -7.995 1.00 90.81 92 LEU A C 1
ATOM 754 O O . LEU A 1 92 ? -3.440 -7.701 -7.711 1.00 90.81 92 LEU A O 1
ATOM 758 N N . GLY A 1 93 ? -1.410 -8.457 -7.115 1.00 92.56 93 GLY A N 1
ATOM 759 C CA . GLY A 1 93 ? -1.771 -8.807 -5.742 1.00 92.56 93 GLY A CA 1
ATOM 760 C C . GLY A 1 93 ? -2.270 -7.610 -4.927 1.00 92.56 93 GLY A C 1
ATOM 761 O O . GLY A 1 93 ? -3.294 -7.720 -4.250 1.00 92.56 93 GLY A O 1
ATOM 762 N N . GLN A 1 94 ? -1.604 -6.456 -5.031 1.00 93.12 94 GLN A N 1
ATOM 763 C CA . GLN A 1 94 ? -2.035 -5.212 -4.383 1.00 93.12 94 GLN A CA 1
ATOM 764 C C . GLN A 1 94 ? -3.423 -4.769 -4.866 1.00 93.12 94 GLN A C 1
ATOM 766 O O . GLN A 1 94 ? -4.279 -4.448 -4.042 1.00 93.12 94 GLN A O 1
ATOM 771 N N . ILE A 1 95 ? -3.682 -4.805 -6.177 1.00 93.25 95 ILE A N 1
ATOM 772 C CA . ILE A 1 95 ? -4.980 -4.428 -6.759 1.00 93.25 95 ILE A CA 1
ATOM 773 C C . ILE A 1 95 ? -6.090 -5.368 -6.271 1.00 93.25 95 ILE A C 1
ATOM 775 O O . ILE A 1 95 ? -7.137 -4.905 -5.814 1.00 93.25 95 ILE A O 1
ATOM 779 N N . ILE A 1 96 ? -5.861 -6.684 -6.313 1.00 95.31 96 ILE A N 1
ATOM 780 C CA . ILE A 1 96 ? -6.831 -7.685 -5.839 1.00 95.31 96 ILE A CA 1
ATOM 781 C C . ILE A 1 96 ? -7.134 -7.474 -4.351 1.00 95.31 96 ILE A C 1
ATOM 783 O O . ILE A 1 96 ? -8.300 -7.472 -3.943 1.00 95.31 96 ILE A O 1
ATOM 787 N N . PHE A 1 97 ? -6.102 -7.257 -3.534 1.00 94.56 97 PHE A N 1
ATOM 788 C CA . PHE A 1 97 ? -6.276 -7.015 -2.107 1.00 94.56 97 PHE A CA 1
ATOM 789 C C . PHE A 1 97 ? -7.005 -5.694 -1.828 1.00 94.56 97 PHE A C 1
ATOM 791 O O . PHE A 1 97 ? -7.901 -5.652 -0.985 1.00 94.56 97 PHE A O 1
ATOM 798 N N . ALA A 1 98 ? -6.706 -4.632 -2.577 1.00 95.25 98 ALA A N 1
ATOM 799 C CA . ALA A 1 98 ? -7.400 -3.355 -2.464 1.00 95.25 98 ALA A CA 1
ATOM 800 C C . ALA A 1 98 ? -8.887 -3.468 -2.799 1.00 95.25 98 ALA A C 1
ATOM 802 O O . ALA A 1 98 ? -9.722 -2.950 -2.056 1.00 95.25 98 ALA A O 1
ATOM 803 N N . LEU A 1 99 ? -9.239 -4.211 -3.850 1.00 96.00 99 LEU A N 1
ATOM 804 C CA . LEU A 1 99 ? -10.633 -4.510 -4.173 1.00 96.00 99 LEU A CA 1
ATOM 805 C C . LEU A 1 99 ? -11.321 -5.255 -3.026 1.00 96.00 99 LEU A C 1
ATOM 807 O O . LEU A 1 99 ? -12.410 -4.863 -2.603 1.00 96.00 99 LEU A O 1
ATOM 811 N N . PHE A 1 100 ? -10.677 -6.284 -2.472 1.00 95.94 100 PHE A N 1
ATOM 812 C CA . PHE A 1 100 ? -11.199 -7.005 -1.311 1.00 95.94 100 PHE A CA 1
ATOM 813 C C . PHE A 1 100 ? -11.451 -6.072 -0.116 1.00 95.94 100 PHE A C 1
ATOM 815 O O . PHE A 1 100 ? -12.537 -6.101 0.476 1.00 95.94 100 PHE A O 1
ATOM 822 N N . VAL A 1 101 ? -10.491 -5.210 0.222 1.00 95.12 101 VAL A N 1
ATOM 823 C CA . VAL A 1 101 ? -10.621 -4.259 1.334 1.00 95.12 101 VAL A CA 1
ATOM 824 C C . VAL A 1 101 ? -11.743 -3.259 1.068 1.00 95.12 101 VAL A C 1
ATOM 826 O O . VAL A 1 101 ? -12.589 -3.063 1.935 1.00 95.12 101 VAL A O 1
ATOM 829 N N . LEU A 1 102 ? -11.835 -2.678 -0.130 1.00 95.25 102 LEU A N 1
ATOM 830 C CA . LEU A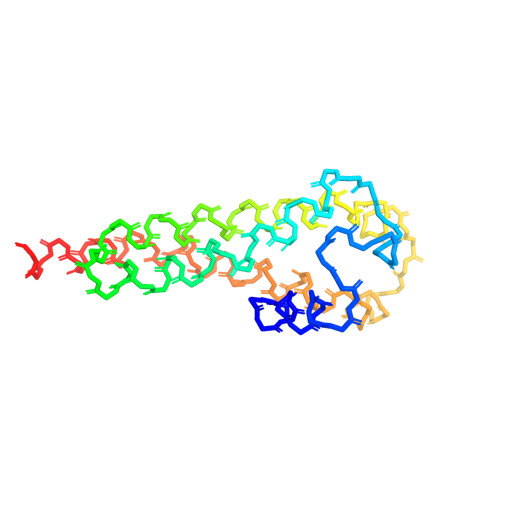 1 102 ? -12.898 -1.729 -0.481 1.00 95.25 102 LEU A CA 1
ATOM 831 C C . LEU A 1 102 ? -14.297 -2.353 -0.363 1.00 95.25 102 LEU A C 1
ATOM 833 O O . LEU A 1 102 ? -15.219 -1.727 0.168 1.00 95.25 102 LEU A O 1
ATOM 837 N N . LEU A 1 103 ? -14.450 -3.605 -0.800 1.00 96.06 103 LEU A N 1
ATOM 838 C CA . LEU A 1 103 ? -15.713 -4.343 -0.722 1.00 96.06 103 LEU A CA 1
ATOM 839 C C . LEU A 1 103 ? -16.097 -4.714 0.719 1.00 96.06 103 LEU A C 1
ATOM 841 O O . LEU A 1 103 ? -17.284 -4.775 1.057 1.00 96.06 103 LEU A O 1
ATOM 845 N N . THR A 1 104 ? -15.113 -4.961 1.584 1.00 95.81 104 THR A N 1
ATOM 846 C CA . THR A 1 104 ? -15.335 -5.393 2.973 1.00 95.81 104 THR A CA 1
ATOM 847 C C . THR A 1 104 ? -15.335 -4.244 3.982 1.00 95.81 104 THR A C 1
ATOM 849 O O . THR A 1 104 ? -15.948 -4.376 5.044 1.00 95.81 104 THR A O 1
ATOM 852 N N . PHE A 1 105 ? -14.773 -3.084 3.636 1.00 94.81 105 PHE A N 1
ATOM 853 C CA . PHE A 1 105 ? -14.555 -1.943 4.530 1.00 94.81 105 PHE A CA 1
ATOM 854 C C . PHE A 1 105 ? -15.813 -1.528 5.298 1.00 94.81 105 PHE A C 1
ATOM 856 O O . PHE A 1 105 ? -15.800 -1.402 6.523 1.00 94.81 105 PHE A O 1
ATOM 863 N N . ARG A 1 106 ? -16.946 -1.379 4.599 1.00 93.12 106 ARG A N 1
ATOM 864 C CA . ARG A 1 106 ? -18.220 -0.994 5.232 1.00 93.12 106 ARG A CA 1
ATOM 865 C C . ARG A 1 106 ? -18.708 -2.031 6.244 1.00 93.12 106 ARG A C 1
ATOM 867 O O . ARG A 1 106 ? -19.302 -1.652 7.252 1.00 93.12 106 ARG A O 1
ATOM 874 N N . LYS A 1 107 ? -18.484 -3.323 5.984 1.00 94.56 107 LYS A N 1
ATOM 875 C CA . LYS A 1 107 ? -18.866 -4.406 6.902 1.00 94.56 107 LYS A CA 1
ATOM 876 C C . LYS A 1 107 ? -17.989 -4.372 8.154 1.00 94.56 107 LYS A C 1
ATOM 878 O O . LYS A 1 107 ? -18.532 -4.396 9.253 1.00 94.56 107 LYS A O 1
ATOM 883 N N . CYS A 1 108 ? -16.676 -4.212 7.991 1.00 92.62 108 CYS A N 1
ATOM 884 C CA . CYS A 1 108 ? -15.736 -4.067 9.106 1.00 92.62 108 CYS A CA 1
ATOM 885 C C . CYS A 1 108 ? -16.077 -2.857 9.984 1.00 92.62 108 CYS A C 1
ATOM 887 O O . CYS A 1 108 ? -16.160 -2.980 11.203 1.00 92.62 108 CYS A O 1
ATOM 889 N N . LEU A 1 109 ? -16.361 -1.704 9.372 1.00 93.06 109 LEU A N 1
ATOM 890 C CA . LEU A 1 109 ? -16.699 -0.489 10.113 1.00 93.06 109 LEU A CA 1
ATOM 891 C C . LEU A 1 109 ? -17.995 -0.642 10.925 1.00 93.06 109 LEU A C 1
ATOM 893 O O . LEU A 1 109 ? -18.075 -0.172 12.058 1.00 93.06 109 LEU A O 1
ATOM 897 N N . ARG A 1 110 ? -19.005 -1.320 10.365 1.00 93.75 110 ARG A N 1
ATOM 898 C CA . ARG A 1 110 ? -20.251 -1.634 11.083 1.00 93.75 110 ARG A CA 1
ATOM 899 C C . ARG A 1 110 ? -20.018 -2.590 12.247 1.00 93.75 110 ARG A C 1
ATOM 901 O O . ARG A 1 110 ? -20.566 -2.350 13.314 1.00 93.75 110 ARG A O 1
ATOM 908 N N . ALA A 1 111 ? -19.205 -3.627 12.051 1.00 93.25 111 ALA A N 1
ATOM 909 C CA . ALA A 1 111 ? -18.867 -4.572 13.111 1.00 93.25 111 ALA A CA 1
ATOM 910 C C . ALA A 1 111 ? -18.165 -3.870 14.285 1.00 93.25 111 ALA A C 1
ATOM 912 O O . ALA A 1 111 ? -18.537 -4.088 15.433 1.00 93.25 111 ALA A O 1
ATOM 913 N N . ILE A 1 112 ? -17.234 -2.952 14.008 1.00 92.31 112 ILE A N 1
ATOM 914 C CA . ILE A 1 112 ? -16.567 -2.156 15.050 1.00 92.31 112 ILE A CA 1
ATOM 915 C C . ILE A 1 112 ? -17.585 -1.321 15.835 1.00 92.31 112 ILE A C 1
ATOM 917 O O . ILE A 1 112 ? -17.638 -1.430 17.054 1.00 92.31 112 ILE A O 1
ATOM 921 N N . ASN A 1 113 ? -18.444 -0.565 15.142 1.00 90.00 113 ASN A N 1
ATOM 922 C CA . ASN A 1 113 ? -19.464 0.269 15.793 1.00 90.00 113 ASN A CA 1
ATOM 923 C C . ASN A 1 113 ? -20.517 -0.541 16.580 1.00 90.00 113 ASN A C 1
ATOM 925 O O . ASN A 1 113 ? -21.306 0.054 17.299 1.00 90.00 113 ASN A O 1
ATOM 929 N N . SER A 1 114 ? -20.601 -1.863 16.394 1.00 89.56 114 SER A N 1
ATOM 930 C CA . SER A 1 114 ? -21.512 -2.718 17.169 1.00 89.56 114 SER A CA 1
ATOM 931 C C . SER A 1 114 ? -20.918 -3.211 18.492 1.00 89.56 114 SER A C 1
ATOM 933 O O . SER A 1 114 ? -21.651 -3.753 19.313 1.00 89.56 114 SER A O 1
ATOM 935 N N . ILE A 1 115 ? -19.603 -3.050 18.685 1.00 83.19 115 ILE A N 1
ATOM 936 C CA . ILE A 1 115 ? -18.848 -3.560 19.842 1.00 83.19 115 ILE A CA 1
ATOM 937 C C . ILE A 1 115 ? -18.315 -2.407 20.718 1.00 83.19 115 ILE A C 1
ATOM 939 O O . ILE A 1 115 ? -18.036 -2.616 21.897 1.00 83.19 115 ILE A O 1
ATOM 943 N N . THR A 1 116 ? -18.182 -1.199 20.158 1.00 69.06 116 THR A N 1
ATOM 944 C CA . THR A 1 116 ? -17.865 0.058 20.869 1.00 69.06 116 THR A CA 1
ATOM 945 C C . THR A 1 116 ? -19.101 0.907 21.087 1.00 69.06 116 THR A C 1
ATOM 947 O O . THR A 1 116 ? -19.248 1.452 22.198 1.00 69.06 116 THR A O 1
#

Foldseek 3Di:
DALVVLVVCCVVQNQQHCVVVDPSVVSVLSNVRVPQVVVLVVCCVVPVLVSLVSVLVNLVCVLVSVCVRCVCVQPVDPDDPVVSCVVCVVSVVSVVVNVVSVVCSVVSNVVVVVVD

Sequence (116 aa):
MGTSTHVSWAVQNGFLSEKYNAPLSNMLFWDSLTFLDPLAAILLFLRPKTGVILTLIILVVDVIHNNLFYFDELYTRNLGFADWVEEYWMILGQIIFALFVLLTFRKCLRAINSIT

Secondary structure (DSSP, 8-state):
--HHHHHHHHHHH-TT-GGG-S-HHHHHHHHHHHHHHHHHHHHHHHSHHHHHHHHHHHHHHHHHHHHHHTHHHHHTS---HHHHHHHHHHHHHHHHHHHHHHHHHHHHHHHHHTT-